Protein AF-A0A7X1L1H4-F1 (afdb_monomer_lite)

Secondary structure (DSSP, 8-state):
---------SSTTTTHHHHHHHHHHHHT---SEEEE-HHHHT-SSPPTT--HHHHHHHHHHHH-SEEEE-S----

Sequence (75 aa):
SQVVAFVKCECPGRALATNVKMAMKLSEIKPDAIYLSSCCVKAMPGCPYSDPEEKAQNIEKKTGIKVVLGTHDYH

Radius of gyration: 1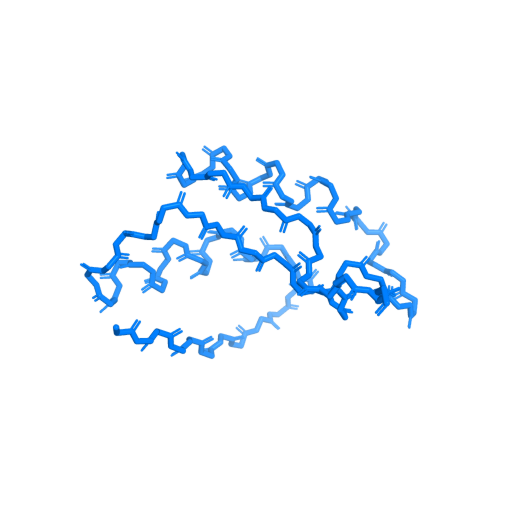2.44 Å; chains: 1; bounding box: 30×34×29 Å

pLDDT: mean 84.41, std 10.95, range [47.78, 95.0]

Foldseek 3Di:
DDFDDDDDDPAPLPCVLVSVVVSCVVVVHDDQEAEDAQCLQVPPPHDPPDHPVRSQVSNCVSRVHHYHYHDDDPD

Structure (mmCIF, N/CA/C/O backbone):
data_AF-A0A7X1L1H4-F1
#
_entry.id   AF-A0A7X1L1H4-F1
#
loop_
_atom_site.group_PDB
_atom_site.id
_atom_site.type_symbol
_atom_site.label_atom_id
_atom_site.label_alt_id
_atom_site.label_comp_id
_atom_site.label_asym_id
_atom_site.label_entity_id
_atom_site.label_seq_id
_atom_site.pdbx_PDB_ins_code
_atom_site.Cartn_x
_atom_site.Cartn_y
_atom_site.Cartn_z
_atom_site.occupancy
_atom_site.B_iso_or_equiv
_atom_site.auth_seq_id
_atom_site.auth_comp_id
_atom_site.auth_asym_id
_atom_site.auth_atom_id
_atom_site.pdbx_PDB_model_num
ATOM 1 N N . SER A 1 1 ? -19.019 -1.276 5.283 1.00 66.38 1 SER A N 1
ATOM 2 C CA . SER A 1 1 ? -18.798 0.145 4.942 1.00 66.38 1 SER A CA 1
ATOM 3 C C . SER A 1 1 ? -17.713 0.250 3.887 1.00 66.38 1 SER A C 1
ATOM 5 O O . SER A 1 1 ? -16.779 -0.538 3.946 1.00 66.38 1 SER A O 1
ATOM 7 N N . GLN A 1 2 ? -17.832 1.163 2.920 1.00 68.25 2 GLN A N 1
ATOM 8 C CA . GLN A 1 2 ? -16.850 1.359 1.844 1.00 68.25 2 GLN A CA 1
ATOM 9 C C . GLN A 1 2 ? -16.308 2.790 1.914 1.00 68.25 2 GLN A C 1
ATOM 11 O O . GLN A 1 2 ? -17.089 3.734 1.989 1.00 68.25 2 GLN A O 1
ATOM 16 N N . VAL A 1 3 ? -14.982 2.948 1.900 1.00 75.81 3 VAL A N 1
ATOM 17 C CA . VAL A 1 3 ? -14.311 4.257 1.886 1.00 75.81 3 VAL A CA 1
ATOM 18 C C . VAL A 1 3 ? -13.728 4.481 0.497 1.00 75.81 3 VAL A C 1
ATOM 20 O O . VAL A 1 3 ? -12.925 3.677 0.028 1.00 75.81 3 VAL A O 1
ATOM 23 N N . VAL A 1 4 ? -14.120 5.573 -0.156 1.00 77.94 4 VAL A N 1
ATOM 24 C CA . VAL A 1 4 ? -13.556 6.001 -1.442 1.00 77.94 4 VAL A CA 1
ATOM 25 C C . VAL A 1 4 ? -12.910 7.365 -1.241 1.00 77.94 4 VAL A C 1
ATOM 27 O O . VAL A 1 4 ? -13.576 8.312 -0.833 1.00 77.94 4 VAL A O 1
ATOM 30 N N . ALA A 1 5 ? -11.607 7.463 -1.505 1.00 76.12 5 ALA A N 1
ATOM 31 C CA . ALA A 1 5 ? -10.841 8.695 -1.350 1.00 76.12 5 ALA A CA 1
ATOM 32 C C . ALA A 1 5 ? -10.168 9.068 -2.674 1.00 76.12 5 ALA A C 1
ATOM 34 O O . ALA A 1 5 ? -9.340 8.320 -3.194 1.00 76.12 5 ALA A O 1
ATOM 35 N N . PHE A 1 6 ? -10.505 10.243 -3.201 1.00 78.44 6 PHE A N 1
ATOM 36 C CA . PHE A 1 6 ? -9.867 10.806 -4.387 1.00 78.44 6 PHE A CA 1
ATOM 37 C C . PHE A 1 6 ? -8.831 11.833 -3.955 1.00 78.44 6 PHE A C 1
ATOM 39 O O . PHE A 1 6 ? -9.159 12.799 -3.269 1.00 78.44 6 PHE A O 1
ATOM 46 N N . VAL A 1 7 ? -7.576 11.635 -4.359 1.00 69.44 7 VAL A N 1
ATOM 47 C CA . VAL A 1 7 ? -6.495 12.567 -4.030 1.00 69.44 7 VAL A CA 1
ATOM 48 C C . VAL A 1 7 ? -5.770 12.981 -5.297 1.00 69.44 7 VAL A C 1
ATOM 50 O O . VAL A 1 7 ? -5.241 12.142 -6.026 1.00 69.44 7 VAL A O 1
ATOM 53 N N . LYS A 1 8 ? -5.721 14.293 -5.546 1.00 70.06 8 LYS A N 1
ATOM 54 C CA . LYS A 1 8 ? -4.891 14.865 -6.605 1.00 70.06 8 LYS A CA 1
ATOM 55 C C . LYS A 1 8 ? -3.431 14.740 -6.180 1.00 70.06 8 LYS A C 1
ATOM 57 O O . LYS A 1 8 ? -3.047 15.236 -5.125 1.00 70.06 8 LYS A O 1
ATOM 62 N N . CYS A 1 9 ? -2.629 14.047 -6.978 1.00 64.31 9 CYS A N 1
ATOM 63 C CA . CYS A 1 9 ? -1.217 13.844 -6.691 1.00 64.31 9 CYS A CA 1
ATOM 64 C C . CYS A 1 9 ? -0.364 14.594 -7.716 1.00 64.31 9 CYS A C 1
ATOM 66 O O . CYS A 1 9 ? -0.610 14.477 -8.912 1.00 64.31 9 CYS A O 1
ATOM 68 N N . GLU A 1 10 ? 0.636 15.341 -7.250 1.00 69.38 10 GLU A N 1
ATOM 69 C CA . GLU A 1 10 ? 1.583 16.064 -8.115 1.00 69.38 10 GLU A CA 1
ATOM 70 C C . GLU A 1 10 ? 2.802 15.209 -8.498 1.00 69.38 10 GLU A C 1
ATOM 72 O O . GLU A 1 10 ? 3.513 15.522 -9.446 1.00 69.38 10 GLU A O 1
ATOM 77 N N . CYS A 1 11 ? 3.031 14.094 -7.795 1.00 64.62 11 CYS A N 1
ATOM 78 C CA . CYS A 1 11 ? 4.107 13.149 -8.081 1.00 64.62 11 CYS A CA 1
ATOM 79 C C . CYS A 1 11 ? 3.554 11.718 -8.093 1.00 64.62 11 CYS A C 1
ATOM 81 O O . CYS A 1 11 ? 3.064 11.266 -7.055 1.00 64.62 11 CYS A O 1
ATOM 83 N N . PRO A 1 12 ? 3.644 10.973 -9.210 1.00 66.38 12 PRO A N 1
ATOM 84 C CA . PRO A 1 12 ? 3.013 9.663 -9.338 1.00 66.38 12 PRO A CA 1
ATOM 85 C C . PRO A 1 12 ? 3.524 8.680 -8.273 1.00 66.38 12 PRO A C 1
ATOM 87 O O . PRO A 1 12 ? 4.619 8.132 -8.355 1.00 66.38 12 PRO A O 1
ATOM 90 N N . GLY A 1 13 ? 2.700 8.455 -7.247 1.00 71.12 13 GLY A N 1
ATOM 91 C CA . GLY A 1 13 ? 2.915 7.445 -6.210 1.00 71.12 13 GLY A CA 1
ATOM 92 C C . GLY A 1 13 ? 3.664 7.901 -4.955 1.00 71.12 13 GLY A C 1
ATOM 93 O O . GLY A 1 13 ? 3.575 7.214 -3.941 1.00 71.12 13 GLY A O 1
ATOM 94 N N . ARG A 1 14 ? 4.336 9.062 -4.934 1.00 78.12 14 ARG A N 1
ATOM 95 C CA . ARG A 1 14 ? 5.147 9.460 -3.760 1.00 78.12 14 ARG A CA 1
ATOM 96 C C . ARG A 1 14 ? 4.304 9.828 -2.539 1.00 78.12 14 ARG A C 1
ATOM 98 O O . ARG A 1 14 ? 4.683 9.534 -1.406 1.00 78.12 14 ARG A O 1
ATOM 105 N N . ALA A 1 15 ? 3.139 10.431 -2.766 1.00 85.00 15 ALA A N 1
ATOM 106 C CA . ALA A 1 15 ? 2.201 10.765 -1.697 1.00 85.00 15 ALA A CA 1
ATOM 107 C C . ALA A 1 15 ? 1.298 9.588 -1.291 1.00 85.00 15 ALA A C 1
ATOM 109 O O . ALA A 1 15 ? 0.514 9.736 -0.358 1.00 85.00 15 ALA A O 1
ATOM 110 N N . LEU A 1 16 ? 1.401 8.422 -1.946 1.00 86.62 16 LEU A N 1
ATOM 111 C CA . LEU A 1 16 ? 0.458 7.310 -1.784 1.00 86.62 16 LEU A CA 1
ATOM 112 C C . LEU A 1 16 ? 0.280 6.904 -0.315 1.00 86.62 16 LEU A C 1
ATOM 114 O O . LEU A 1 16 ? -0.836 6.907 0.189 1.00 86.62 16 LEU A O 1
ATOM 118 N N . ALA A 1 17 ? 1.374 6.640 0.400 1.00 89.75 17 ALA A N 1
ATOM 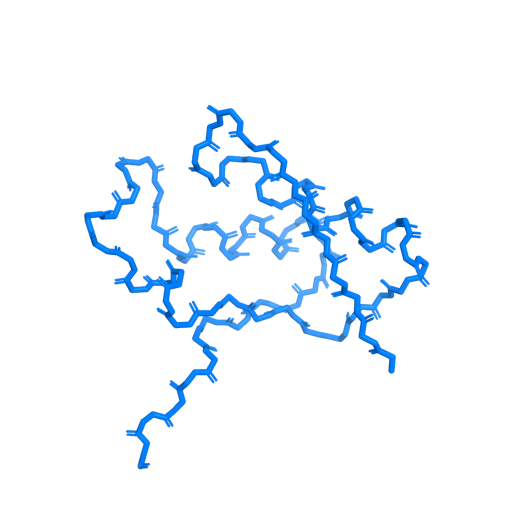119 C CA . ALA A 1 17 ? 1.299 6.207 1.794 1.00 89.75 17 ALA A CA 1
ATOM 120 C C . ALA A 1 17 ? 0.711 7.276 2.736 1.00 89.75 17 ALA A C 1
ATOM 122 O O . ALA A 1 17 ? -0.049 6.958 3.650 1.00 89.75 17 ALA A O 1
ATOM 123 N N . THR A 1 18 ? 1.023 8.554 2.501 1.00 90.12 18 THR A N 1
ATOM 124 C CA . THR A 1 18 ? 0.450 9.664 3.279 1.00 90.12 18 THR A CA 1
AT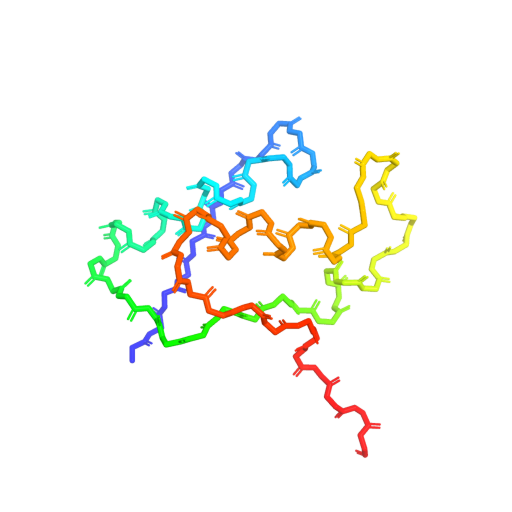OM 125 C C . THR A 1 18 ? -1.041 9.826 2.980 1.00 90.12 18 THR A C 1
ATOM 127 O O . THR A 1 18 ? -1.835 10.013 3.898 1.00 90.12 18 THR A O 1
ATOM 130 N N . ASN A 1 19 ? -1.432 9.681 1.714 1.00 90.12 19 ASN A N 1
ATOM 131 C CA . ASN A 1 19 ? -2.819 9.769 1.269 1.00 90.12 19 ASN A CA 1
ATOM 132 C C . ASN A 1 19 ? -3.672 8.635 1.841 1.00 90.12 19 ASN A C 1
ATOM 134 O O . ASN A 1 19 ? -4.780 8.895 2.300 1.00 90.12 19 ASN A O 1
ATOM 138 N N . VAL A 1 20 ? -3.144 7.407 1.894 1.00 90.44 20 VAL A N 1
ATOM 139 C CA . VAL A 1 20 ? -3.812 6.270 2.551 1.00 90.44 20 VAL A CA 1
ATOM 140 C C . VAL A 1 20 ? -4.066 6.583 4.026 1.00 90.44 20 VAL A C 1
ATOM 142 O O . VAL A 1 20 ? -5.193 6.458 4.501 1.00 90.44 20 VAL A O 1
ATOM 145 N N . LYS A 1 21 ? -3.051 7.081 4.742 1.00 90.31 21 LYS A N 1
ATOM 146 C CA . LYS A 1 21 ? 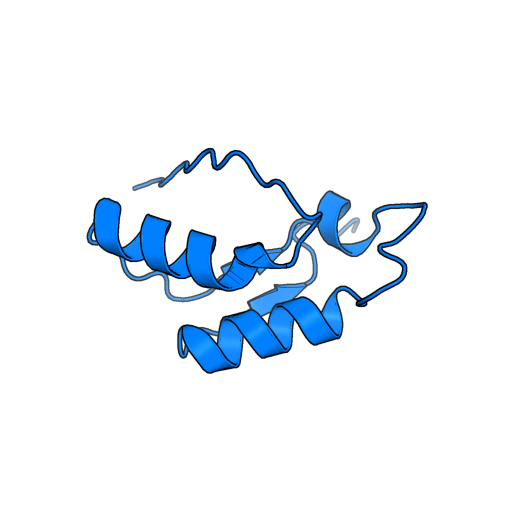-3.196 7.466 6.152 1.00 90.31 21 LYS A CA 1
ATOM 147 C C . LYS A 1 21 ? -4.226 8.581 6.345 1.00 90.31 21 LYS A C 1
ATOM 149 O O . LYS A 1 21 ? -4.989 8.553 7.308 1.00 90.31 21 LYS A O 1
ATOM 154 N N . MET A 1 22 ? -4.263 9.552 5.434 1.00 90.38 22 MET A N 1
ATOM 155 C CA . MET A 1 22 ? -5.243 10.633 5.481 1.00 90.38 22 MET A CA 1
ATOM 156 C C . MET A 1 22 ? -6.666 10.127 5.218 1.00 90.38 22 MET A C 1
ATOM 158 O O . MET A 1 22 ? -7.577 10.502 5.948 1.00 90.38 22 MET A O 1
ATOM 162 N N . ALA A 1 23 ? -6.857 9.230 4.247 1.00 90.44 23 ALA A N 1
ATOM 163 C CA . ALA A 1 23 ? -8.151 8.607 3.972 1.00 90.44 23 ALA A CA 1
ATOM 164 C C . ALA A 1 23 ? -8.676 7.815 5.180 1.00 90.44 23 ALA A C 1
ATOM 166 O O . ALA A 1 23 ? -9.843 7.952 5.544 1.00 90.44 23 ALA A O 1
ATOM 167 N N . MET A 1 24 ? -7.809 7.051 5.852 1.00 91.19 24 MET A N 1
ATOM 168 C CA . MET A 1 24 ? -8.152 6.357 7.101 1.00 91.19 24 MET A CA 1
ATOM 169 C C . MET A 1 24 ? -8.569 7.341 8.199 1.00 91.19 24 MET A C 1
ATOM 171 O O . MET A 1 24 ? -9.576 7.138 8.867 1.00 91.19 24 MET A O 1
ATOM 175 N N . LYS A 1 25 ? -7.815 8.435 8.365 1.00 91.50 25 LYS A N 1
ATOM 176 C CA . LYS A 1 25 ? -8.112 9.452 9.380 1.00 91.50 25 LYS A CA 1
ATOM 177 C C . LYS A 1 25 ? -9.450 10.149 9.121 1.00 91.50 25 LYS A C 1
ATOM 179 O O . LYS A 1 25 ? -10.224 10.305 10.052 1.00 91.50 25 LYS A O 1
ATOM 184 N N . LEU A 1 26 ? -9.713 10.566 7.882 1.00 91.25 26 LEU A N 1
ATOM 185 C CA . LEU A 1 26 ? -10.943 11.276 7.507 1.00 91.25 26 LEU A CA 1
ATOM 186 C C . LEU A 1 26 ? -12.191 10.396 7.572 1.00 91.25 26 LEU A C 1
ATOM 188 O O . LEU A 1 26 ? -13.278 10.901 7.816 1.00 91.25 26 LEU A O 1
ATOM 192 N N . SER A 1 27 ? -12.036 9.100 7.311 1.00 91.19 27 SER A N 1
ATOM 193 C CA . SER A 1 27 ? -13.141 8.143 7.375 1.00 91.19 27 SER A CA 1
ATOM 194 C C . SER A 1 27 ? -13.372 7.574 8.771 1.00 91.19 27 SER A C 1
ATOM 196 O O . SER A 1 27 ? -14.347 6.857 8.957 1.00 91.19 27 SER A O 1
ATOM 198 N N . GLU A 1 28 ? -12.469 7.847 9.721 1.00 91.62 28 GLU A N 1
ATOM 199 C CA . GLU A 1 28 ? -12.440 7.234 11.056 1.00 91.62 28 GLU A CA 1
ATOM 200 C C . GLU A 1 28 ? -12.452 5.692 11.016 1.00 91.62 28 GLU A C 1
ATOM 202 O O . GLU A 1 28 ? -12.824 5.022 11.977 1.00 91.62 28 GLU A O 1
ATOM 207 N N . ILE A 1 29 ? -12.003 5.110 9.898 1.00 90.69 29 ILE A N 1
ATOM 208 C CA . ILE A 1 29 ? -11.977 3.667 9.663 1.00 90.69 29 ILE A CA 1
ATOM 209 C C . ILE A 1 29 ? -10.528 3.199 9.565 1.00 90.69 29 ILE A C 1
ATOM 211 O O . ILE A 1 29 ? -9.734 3.681 8.749 1.00 90.69 29 ILE A O 1
ATOM 215 N N . LYS A 1 30 ? -10.196 2.192 10.375 1.00 90.69 30 LYS A N 1
ATOM 216 C CA . LY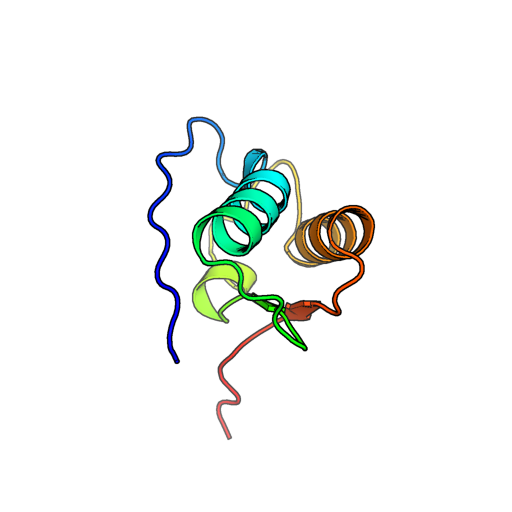S A 1 30 ? -8.941 1.449 10.278 1.00 90.69 30 LYS A CA 1
ATOM 217 C C . LYS A 1 30 ? -9.204 0.112 9.569 1.00 90.69 30 LYS A C 1
ATOM 219 O O . LYS A 1 30 ? -9.901 -0.716 10.146 1.00 90.69 30 LYS A O 1
ATOM 224 N N . PRO A 1 31 ? -8.684 -0.108 8.350 1.00 89.69 31 PRO A N 1
ATOM 225 C CA . PRO A 1 31 ? -8.842 -1.384 7.662 1.00 89.69 31 PRO A CA 1
ATOM 226 C C . PRO A 1 31 ? -7.897 -2.453 8.232 1.00 89.69 31 PRO A C 1
ATOM 228 O O . PRO A 1 31 ? -6.822 -2.128 8.740 1.00 89.69 31 PRO A O 1
ATOM 231 N N . ASP A 1 32 ? -8.270 -3.725 8.089 1.00 90.75 32 ASP A N 1
ATOM 232 C CA . ASP A 1 32 ? -7.434 -4.871 8.485 1.00 90.75 32 ASP A CA 1
ATOM 233 C C . ASP A 1 32 ? -6.304 -5.156 7.483 1.00 90.75 32 ASP A C 1
ATOM 235 O O . ASP A 1 32 ? -5.229 -5.631 7.851 1.00 90.75 32 ASP A O 1
ATOM 239 N N . ALA A 1 33 ? -6.539 -4.843 6.207 1.00 90.56 33 ALA A N 1
ATOM 240 C CA . ALA A 1 33 ? -5.577 -4.987 5.124 1.00 90.56 33 ALA A CA 1
ATOM 241 C C . ALA A 1 33 ? -5.780 -3.897 4.065 1.00 90.56 33 ALA A C 1
ATOM 243 O O . ALA A 1 33 ? -6.882 -3.377 3.874 1.00 90.56 33 ALA A O 1
ATOM 244 N N . ILE A 1 34 ? -4.706 -3.564 3.357 1.00 91.31 34 ILE A N 1
ATOM 245 C CA . ILE A 1 34 ? -4.713 -2.628 2.232 1.00 91.31 34 ILE A CA 1
ATOM 246 C C . ILE A 1 34 ? -4.383 -3.413 0.970 1.00 91.31 34 ILE A C 1
ATOM 248 O O . ILE A 1 34 ? -3.379 -4.110 0.923 1.00 91.31 34 ILE A O 1
ATOM 252 N N . TYR A 1 35 ? -5.188 -3.272 -0.076 1.00 91.56 35 TYR A N 1
ATOM 253 C CA . TYR A 1 35 ? -4.941 -3.948 -1.346 1.00 91.56 35 TYR A CA 1
ATOM 254 C C . TYR A 1 35 ? -4.526 -2.929 -2.406 1.00 91.56 35 TYR A C 1
ATOM 256 O O . TYR A 1 35 ? -5.246 -1.959 -2.656 1.00 91.56 35 TYR A O 1
ATOM 264 N N . LEU A 1 36 ? -3.376 -3.145 -3.047 1.00 91.00 36 LEU A N 1
ATOM 265 C CA . LEU A 1 36 ? -3.008 -2.421 -4.262 1.00 91.00 36 LEU A CA 1
ATOM 266 C C . LEU A 1 36 ? -3.567 -3.180 -5.460 1.00 91.00 36 LEU A C 1
ATOM 268 O O . LEU A 1 36 ? -3.254 -4.350 -5.662 1.00 91.00 36 LEU A O 1
ATOM 272 N N . SER A 1 37 ? -4.404 -2.516 -6.257 1.00 89.62 37 SER A N 1
ATOM 273 C CA . SER A 1 37 ? -5.082 -3.168 -7.376 1.00 89.62 37 SER A CA 1
ATOM 274 C C . SER A 1 37 ? -4.097 -3.754 -8.384 1.00 89.62 37 SER A C 1
ATOM 276 O O . SER A 1 37 ? -3.027 -3.190 -8.624 1.00 89.62 37 SER A O 1
ATOM 278 N N . SER A 1 38 ? -4.476 -4.856 -9.039 1.00 89.12 38 SER A N 1
ATOM 279 C CA . SER A 1 38 ? -3.628 -5.468 -10.075 1.00 89.12 38 SER A CA 1
ATOM 280 C C . SER A 1 38 ? -3.296 -4.484 -11.203 1.00 89.12 38 SER A C 1
ATOM 282 O O . SER A 1 38 ? -2.189 -4.521 -11.728 1.00 89.12 38 SER A O 1
ATOM 284 N N . CYS A 1 39 ? -4.205 -3.554 -11.519 1.00 86.19 39 CYS A N 1
ATOM 285 C CA . CYS A 1 39 ? -3.956 -2.473 -12.476 1.00 86.19 39 CYS A CA 1
ATOM 286 C C . CYS A 1 39 ? -2.875 -1.490 -12.002 1.00 86.19 39 CYS A C 1
ATOM 288 O O . CYS A 1 39 ? -2.124 -0.978 -12.821 1.00 86.19 39 CYS A O 1
ATOM 290 N N . CYS A 1 40 ? -2.787 -1.217 -10.697 1.00 86.62 40 CYS A N 1
ATOM 291 C CA . CYS A 1 40 ? -1.754 -0.353 -10.126 1.00 86.62 40 CYS A CA 1
ATOM 292 C C . CYS A 1 40 ? -0.394 -1.060 -10.078 1.00 86.62 40 CYS A C 1
ATOM 294 O O . CYS A 1 40 ? 0.618 -0.473 -10.456 1.00 86.62 40 CYS A O 1
ATOM 296 N N . VAL A 1 41 ? -0.381 -2.323 -9.642 1.00 89.25 41 VAL A N 1
ATOM 297 C CA . VAL A 1 41 ? 0.840 -3.130 -9.491 1.00 89.25 41 VAL A CA 1
ATOM 298 C C . VAL A 1 41 ? 1.449 -3.486 -10.850 1.00 89.25 41 VAL A C 1
ATOM 300 O O . VAL A 1 41 ? 2.661 -3.456 -11.003 1.00 89.25 41 VAL A O 1
ATOM 303 N N . LYS A 1 42 ? 0.623 -3.770 -11.863 1.00 88.19 42 LYS A N 1
ATOM 304 C CA . LYS A 1 42 ? 1.076 -4.164 -13.211 1.00 88.19 42 LYS A CA 1
ATOM 305 C C . LYS A 1 42 ? 1.071 -3.006 -14.218 1.00 88.19 42 LYS A C 1
ATOM 307 O O . LYS A 1 42 ? 1.115 -3.251 -15.421 1.00 88.19 42 LYS A O 1
ATOM 312 N N . ALA A 1 43 ? 0.973 -1.757 -13.757 1.00 85.44 43 ALA A N 1
ATOM 313 C CA . ALA A 1 43 ? 0.924 -0.594 -14.639 1.00 85.44 43 ALA A CA 1
ATOM 314 C C . ALA A 1 43 ? 2.201 -0.487 -15.495 1.00 85.44 43 ALA A C 1
ATOM 316 O O . ALA A 1 43 ? 3.311 -0.517 -14.960 1.00 85.44 43 ALA A O 1
ATOM 317 N N . MET A 1 44 ? 2.041 -0.318 -16.812 1.00 84.12 44 MET A N 1
ATOM 318 C CA . MET A 1 44 ? 3.141 -0.110 -17.760 1.00 84.12 44 MET A CA 1
ATOM 319 C C . MET A 1 44 ? 2.898 1.145 -18.629 1.00 84.12 44 MET A C 1
ATOM 321 O O . MET A 1 44 ? 1.778 1.311 -19.114 1.00 84.12 44 MET A O 1
ATOM 325 N N . PRO A 1 45 ? 3.914 2.010 -18.857 1.00 81.00 45 PRO A N 1
ATOM 326 C CA . PRO A 1 45 ? 5.252 1.956 -18.263 1.00 81.00 45 PRO A CA 1
ATOM 327 C C . PRO A 1 45 ? 5.207 2.209 -16.746 1.00 81.00 45 PRO A C 1
ATOM 329 O O . PRO A 1 45 ? 4.394 2.992 -16.256 1.00 81.00 45 PRO A O 1
ATOM 332 N N . GLY A 1 46 ? 6.058 1.498 -16.003 1.00 81.50 46 GLY A N 1
ATOM 333 C CA . GLY A 1 46 ? 6.127 1.601 -14.544 1.00 81.50 46 GLY A CA 1
ATOM 334 C C . GLY A 1 46 ? 6.633 2.966 -14.062 1.00 81.50 46 GLY A C 1
ATOM 335 O O . GLY A 1 46 ? 7.069 3.810 -14.846 1.00 81.50 46 GLY A O 1
ATOM 336 N N . CYS A 1 47 ? 6.602 3.194 -12.746 1.00 80.94 47 CYS A N 1
ATOM 337 C CA . CYS A 1 47 ? 7.207 4.395 -12.167 1.00 80.94 47 CYS A CA 1
ATOM 338 C C . CYS A 1 47 ? 8.741 4.272 -12.219 1.00 80.94 47 CYS A C 1
ATOM 340 O O . CYS A 1 47 ? 9.268 3.283 -11.715 1.00 80.94 47 CYS A O 1
ATOM 342 N N . PRO A 1 48 ? 9.477 5.269 -12.743 1.00 84.38 48 PRO A N 1
ATOM 343 C CA . PRO A 1 48 ? 10.937 5.191 -12.852 1.00 84.38 48 PRO A CA 1
ATOM 344 C C . PRO A 1 48 ? 11.663 5.299 -11.500 1.00 84.38 48 PRO A C 1
ATOM 346 O O . PRO A 1 48 ? 12.876 5.140 -11.446 1.00 84.38 48 PRO A O 1
ATOM 349 N N . TYR A 1 49 ? 10.938 5.604 -10.419 1.00 83.94 49 TYR A N 1
ATOM 350 C CA . TYR A 1 49 ? 11.506 5.886 -9.096 1.00 83.94 49 TYR A CA 1
ATOM 351 C C . TYR A 1 49 ? 11.138 4.868 -8.019 1.00 83.94 49 TYR A C 1
ATOM 353 O O . TYR A 1 49 ? 11.575 5.028 -6.885 1.00 83.94 49 TYR A O 1
ATOM 361 N N . SER A 1 50 ? 10.241 3.926 -8.317 1.00 86.75 50 SER A N 1
ATOM 362 C CA . SER A 1 50 ? 9.822 2.909 -7.348 1.00 86.75 50 SER A CA 1
ATOM 363 C C . SER A 1 50 ? 9.028 1.803 -8.016 1.00 86.75 50 SER A C 1
ATOM 365 O O . SER A 1 50 ? 8.188 2.070 -8.888 1.00 86.75 50 SER A O 1
ATOM 367 N N . ASP A 1 51 ? 9.221 0.587 -7.533 1.00 90.12 51 ASP A N 1
ATOM 368 C CA . ASP A 1 51 ? 8.393 -0.558 -7.883 1.00 90.12 51 ASP A CA 1
ATOM 369 C C . ASP A 1 51 ? 7.163 -0.677 -6.941 1.00 90.12 51 ASP A C 1
ATOM 371 O O . ASP A 1 51 ? 7.011 0.081 -5.968 1.00 90.12 51 ASP A O 1
ATOM 375 N N . PRO A 1 52 ? 6.174 -1.519 -7.282 1.00 90.56 52 PRO A N 1
ATOM 376 C CA . PRO A 1 52 ? 5.011 -1.764 -6.429 1.00 90.56 52 PRO A CA 1
ATOM 377 C C . PRO A 1 52 ? 5.353 -2.296 -5.030 1.00 90.56 52 PRO A C 1
ATOM 379 O O . PRO A 1 52 ? 4.673 -1.940 -4.062 1.00 90.56 52 PRO A O 1
ATOM 382 N N . GLU A 1 53 ? 6.389 -3.120 -4.911 1.00 92.25 53 GLU A N 1
ATOM 383 C CA . GLU A 1 53 ? 6.847 -3.740 -3.670 1.00 92.25 53 GLU A CA 1
ATOM 384 C C . GLU A 1 53 ? 7.369 -2.687 -2.683 1.00 92.25 53 GLU A C 1
ATOM 386 O O . GLU A 1 53 ? 6.946 -2.646 -1.524 1.00 92.25 53 GLU A O 1
ATOM 391 N N . GLU A 1 54 ? 8.207 -1.762 -3.144 1.00 92.12 54 GLU A N 1
ATOM 392 C CA . GLU A 1 54 ? 8.709 -0.622 -2.379 1.00 92.12 54 GLU A CA 1
ATOM 393 C C . GLU A 1 54 ? 7.567 0.280 -1.902 1.00 92.12 54 GLU A C 1
ATOM 395 O O . GLU A 1 54 ? 7.555 0.747 -0.754 1.00 92.12 54 GLU A O 1
ATOM 400 N N . LYS A 1 55 ? 6.565 0.513 -2.760 1.00 90.44 55 LYS A N 1
ATOM 401 C CA . LYS A 1 55 ? 5.370 1.286 -2.390 1.00 90.44 55 LYS A CA 1
ATOM 402 C C . LYS A 1 55 ? 4.588 0.592 -1.284 1.00 90.44 55 LYS A C 1
ATOM 404 O O . LYS A 1 55 ? 4.202 1.263 -0.324 1.00 90.44 55 LYS A O 1
ATOM 409 N N . ALA A 1 56 ? 4.377 -0.719 -1.394 1.00 92.75 56 ALA A N 1
ATOM 410 C CA . ALA A 1 56 ? 3.708 -1.502 -0.363 1.00 92.75 56 ALA A CA 1
ATOM 411 C C . ALA A 1 56 ? 4.464 -1.427 0.965 1.00 92.75 56 ALA A C 1
ATOM 413 O O . ALA A 1 56 ? 3.877 -1.016 1.963 1.00 92.75 56 ALA A O 1
ATOM 414 N N . GLN A 1 57 ? 5.777 -1.669 0.966 1.00 94.31 57 GLN A N 1
ATOM 415 C CA . GLN A 1 57 ? 6.599 -1.563 2.175 1.00 94.31 57 GLN A CA 1
ATOM 416 C C . GLN A 1 57 ? 6.523 -0.172 2.822 1.00 94.31 57 GLN A C 1
ATOM 418 O O . GLN A 1 57 ? 6.491 -0.047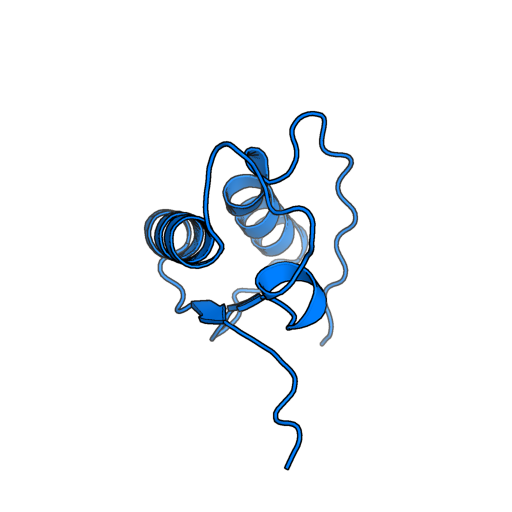 4.046 1.00 94.31 57 GLN A O 1
ATOM 423 N N . ASN A 1 58 ? 6.494 0.899 2.024 1.00 92.75 58 ASN A N 1
ATOM 424 C CA . ASN A 1 58 ? 6.365 2.266 2.534 1.00 92.75 58 ASN A CA 1
ATOM 425 C C . ASN A 1 58 ? 4.990 2.506 3.183 1.00 92.75 58 ASN A C 1
ATOM 427 O O . ASN A 1 58 ? 4.904 3.127 4.246 1.00 92.75 58 ASN A O 1
ATOM 431 N N . ILE A 1 59 ? 3.918 1.990 2.574 1.00 93.56 59 ILE A N 1
ATOM 432 C CA . ILE A 1 59 ? 2.569 2.038 3.146 1.00 93.56 59 ILE A CA 1
ATOM 433 C C . ILE A 1 59 ? 2.520 1.247 4.459 1.00 93.56 59 ILE A C 1
ATOM 435 O O . ILE A 1 59 ? 2.071 1.799 5.467 1.00 93.56 59 ILE A O 1
ATOM 439 N N . GLU A 1 60 ? 3.026 0.013 4.488 1.00 95.00 60 GLU A N 1
ATOM 440 C CA . GLU A 1 60 ? 3.057 -0.829 5.693 1.00 95.00 60 GLU A CA 1
ATOM 441 C C . GLU A 1 60 ? 3.819 -0.140 6.830 1.00 95.00 60 GLU A C 1
ATOM 443 O O . GLU A 1 60 ? 3.278 0.025 7.922 1.00 95.00 60 GLU A O 1
ATOM 448 N N . LYS A 1 61 ? 5.028 0.377 6.563 1.00 94.56 61 LYS A N 1
ATOM 449 C CA . LYS A 1 61 ? 5.849 1.094 7.558 1.00 94.56 61 LYS A CA 1
ATOM 450 C C . LYS A 1 61 ? 5.136 2.307 8.160 1.00 94.56 61 LYS A C 1
ATOM 452 O O . LYS A 1 61 ? 5.330 2.614 9.332 1.00 94.56 61 LYS A O 1
ATOM 457 N N . LYS A 1 62 ? 4.325 3.023 7.375 1.00 92.75 62 LYS A N 1
ATOM 458 C CA . LYS A 1 62 ? 3.642 4.251 7.826 1.00 92.75 62 LYS A CA 1
ATOM 459 C C . LYS A 1 62 ? 2.280 4.016 8.472 1.00 92.75 62 LYS A C 1
ATOM 461 O O . LYS A 1 62 ? 1.812 4.894 9.207 1.00 92.75 62 LYS A O 1
ATOM 466 N N . THR A 1 63 ? 1.631 2.896 8.163 1.00 93.19 63 THR A N 1
ATOM 467 C CA . THR A 1 63 ? 0.261 2.588 8.606 1.00 93.19 63 THR A CA 1
ATOM 468 C C . THR A 1 63 ? 0.204 1.476 9.652 1.00 93.19 63 THR A C 1
ATOM 470 O O . THR A 1 63 ? -0.735 1.453 10.445 1.00 93.19 63 THR A O 1
ATOM 473 N N . GLY A 1 64 ? 1.197 0.583 9.684 1.00 94.25 64 GLY A N 1
ATOM 474 C CA . GLY A 1 64 ? 1.185 -0.637 10.491 1.00 94.25 64 GLY A CA 1
ATOM 475 C C . GLY A 1 64 ? 0.166 -1.677 10.013 1.00 94.25 64 GLY A C 1
ATOM 476 O O . GLY A 1 64 ? -0.210 -2.548 10.792 1.00 94.25 64 GLY A O 1
ATOM 477 N N . ILE A 1 65 ? -0.326 -1.561 8.776 1.00 94.50 65 ILE A N 1
ATOM 478 C CA . ILE A 1 65 ? -1.351 -2.433 8.189 1.00 94.50 65 ILE A CA 1
ATOM 479 C C . ILE A 1 65 ? -0.732 -3.180 7.018 1.00 94.50 65 ILE A C 1
ATOM 481 O O . ILE A 1 65 ? -0.044 -2.565 6.207 1.00 94.50 65 ILE A O 1
ATOM 485 N N . LYS A 1 66 ? -1.002 -4.486 6.927 1.00 93.94 66 LYS A N 1
ATOM 486 C CA . LYS A 1 66 ? -0.490 -5.348 5.859 1.00 93.94 66 LYS A CA 1
ATOM 487 C C . LYS A 1 66 ? -0.991 -4.886 4.492 1.00 93.94 66 LYS A C 1
ATOM 489 O O . LYS A 1 66 ? -2.186 -4.622 4.324 1.00 93.94 66 LYS A O 1
ATOM 494 N N . VAL A 1 67 ? -0.092 -4.839 3.514 1.00 94.31 67 VAL A N 1
ATOM 495 C CA . VAL A 1 67 ? -0.404 -4.488 2.129 1.00 94.31 67 VAL A CA 1
ATOM 496 C C . VAL A 1 67 ? -0.312 -5.731 1.251 1.00 94.31 67 VAL A C 1
ATOM 498 O O . VAL A 1 67 ? 0.694 -6.433 1.233 1.00 94.31 67 VAL A O 1
ATOM 501 N N . VAL A 1 68 ? -1.375 -6.002 0.502 1.00 92.62 68 VAL A N 1
ATOM 502 C CA . VAL A 1 68 ? -1.463 -7.103 -0.457 1.00 92.62 68 VAL A CA 1
ATOM 503 C C . VAL A 1 68 ? -1.360 -6.531 -1.866 1.00 92.62 68 VAL A C 1
ATOM 505 O O . VAL A 1 68 ? -2.091 -5.608 -2.237 1.00 92.62 68 VAL A O 1
ATOM 508 N N . LEU A 1 69 ? -0.424 -7.064 -2.646 1.00 92.31 69 LEU A N 1
ATOM 509 C CA . LEU A 1 69 ? -0.237 -6.694 -4.042 1.00 92.31 69 LEU A CA 1
ATOM 510 C C . LEU A 1 69 ? -1.157 -7.529 -4.929 1.00 92.31 69 LEU A C 1
ATOM 512 O O . LEU A 1 69 ? -1.112 -8.755 -4.900 1.00 92.31 69 LEU A O 1
ATOM 516 N N . GLY A 1 70 ? -1.943 -6.851 -5.759 1.00 87.50 70 GLY A N 1
ATOM 517 C CA . GLY A 1 70 ? -2.917 -7.488 -6.627 1.00 87.50 70 GLY A CA 1
ATOM 518 C C . GLY A 1 70 ? -4.265 -7.671 -5.935 1.00 87.50 70 GLY A C 1
ATOM 519 O O . GLY A 1 70 ? -4.371 -7.963 -4.748 1.00 87.50 70 GLY A O 1
ATOM 520 N N . THR A 1 71 ? -5.320 -7.475 -6.715 1.00 81.69 71 THR A N 1
ATOM 521 C CA . THR A 1 71 ? -6.718 -7.688 -6.299 1.00 81.69 71 THR A CA 1
ATOM 522 C C . THR A 1 71 ? -7.433 -8.693 -7.188 1.00 81.69 71 THR A C 1
ATOM 524 O O . THR A 1 71 ? -8.580 -9.033 -6.931 1.00 81.69 71 THR A O 1
ATOM 527 N N . HIS A 1 72 ? -6.783 -9.111 -8.270 1.00 59.38 72 HIS A N 1
ATOM 528 C CA . HIS A 1 72 ? -7.332 -10.012 -9.266 1.00 59.38 72 HIS A CA 1
ATOM 529 C C . HIS A 1 72 ? -6.520 -11.296 -9.251 1.00 59.38 72 HIS A C 1
ATOM 531 O O . HIS A 1 72 ? -5.350 -11.271 -9.646 1.00 59.38 72 HIS A O 1
ATOM 537 N N . ASP A 1 73 ? -7.166 -12.377 -8.831 1.00 56.22 73 ASP A N 1
ATOM 538 C CA . ASP A 1 73 ? -6.745 -13.732 -9.146 1.00 56.22 73 ASP A CA 1
ATOM 539 C C . ASP A 1 73 ? -7.451 -14.101 -10.457 1.00 56.22 73 ASP A C 1
ATOM 541 O O . ASP A 1 73 ? -8.673 -14.230 -10.496 1.00 56.22 73 ASP A O 1
ATOM 545 N N . TYR A 1 74 ? -6.716 -14.122 -11.571 1.00 52.16 74 TYR A N 1
ATOM 546 C CA . TYR A 1 74 ? -7.241 -14.617 -12.849 1.00 52.16 74 TYR A CA 1
ATOM 547 C C . TYR A 1 74 ? -7.091 -16.143 -12.842 1.00 52.16 74 TYR A C 1
ATOM 549 O O . TYR A 1 74 ? -6.197 -16.674 -13.497 1.00 52.16 74 TYR A O 1
ATOM 557 N N . HIS A 1 75 ? -7.894 -16.819 -12.023 1.00 47.78 75 HIS A N 1
ATOM 558 C CA . HIS A 1 75 ? -8.102 -18.264 -12.104 1.00 47.78 75 HIS A CA 1
ATOM 559 C C . HIS A 1 75 ? -9.328 -18.560 -12.969 1.00 47.78 75 HIS A C 1
ATOM 561 O O . HIS A 1 75 ? -10.309 -17.784 -12.882 1.00 47.78 75 HIS A O 1
#